Protein AF-A0A380CEB9-F1 (afdb_monomer)

Secondary structure (DSSP, 8-state):
-------HHHHHHHHHHHHS----------HHHHHHHTHHHHHHHHHHHT--HHHHHHHHHHHHHT-S----

Organism: Salmonella enterica I (NCBI:txid59201)

Solvent-accessible surface area (backbone atoms only — not comparable to full-atom values): 4588 Å² total; per-residue (Å²): 134,87,82,75,78,74,54,70,68,57,59,53,49,54,52,54,57,66,69,49,68,78,81,71,80,67,77,68,63,59,69,64,66,67,52,62,76,44,45,69,56,33,46,53,49,15,69,74,69,75,41,62,36,67,58,53,52,51,49,56,51,50,58,56,70,70,49,81,78,82,79,130

pLDDT: mean 70.56, std 15.22, range [39.16, 92.75]

Radius of gyration: 23.68 Å; Cα contacts (8 Å, |Δi|>4): 18; chains: 1; bounding box: 54×28×53 Å

Sequence (72 aa):
MSGGTVPLRLISLILLFSLIPPARASYVAPKQIWTNKWDNCFAAAGARYQIEPLLLKAISAGESSLRPAQLI

Mean predicted aligned error: 16.72 Å

Foldseek 3Di:
DDPDPDPVVVVVVVVVVVVPDPPPPPVPVVLVPVLVVCLVVLVVVCVVVVNDSVVVSVVVSVVVVPDPDPDD

InterPro domains:
  IPR023346 Lysozyme-like domain superfamily [SSF53955] (9-69)

Structure (mmCIF, N/CA/C/O backbone):
data_AF-A0A380CEB9-F1
#
_entry.id   AF-A0A380CEB9-F1
#
loop_
_atom_site.group_PDB
_atom_site.id
_atom_site.type_symbol
_atom_site.label_atom_id
_atom_site.label_alt_id
_atom_site.label_comp_id
_atom_site.label_asym_id
_atom_site.label_entity_id
_atom_site.label_seq_id
_atom_site.pdbx_PDB_ins_code
_atom_site.Cartn_x
_atom_site.Cartn_y
_atom_site.Cartn_z
_atom_site.occupancy
_atom_site.B_iso_or_equiv
_atom_site.auth_seq_id
_atom_site.auth_comp_id
_atom_site.auth_asym_id
_atom_site.auth_atom_id
_atom_site.pdbx_PDB_model_num
ATOM 1 N N . MET A 1 1 ? -39.777 -21.202 36.978 1.00 41.72 1 MET A N 1
ATOM 2 C CA . MET A 1 1 ? -38.926 -20.377 36.092 1.00 41.72 1 MET A CA 1
ATOM 3 C C . MET A 1 1 ? -38.971 -18.952 36.616 1.00 41.72 1 MET A C 1
ATOM 5 O O . MET A 1 1 ? -40.015 -18.325 36.533 1.00 41.72 1 MET A O 1
ATOM 9 N N . SER A 1 2 ? -37.906 -18.506 37.288 1.00 46.03 2 SER A N 1
ATOM 10 C CA . SER A 1 2 ? -37.859 -17.191 37.940 1.00 46.03 2 SER A CA 1
ATOM 11 C C . SER A 1 2 ? -37.652 -16.111 36.876 1.00 46.03 2 SER A C 1
ATOM 13 O O . SER A 1 2 ? -36.570 -16.001 36.303 1.00 46.03 2 SER A O 1
ATOM 15 N N . GLY A 1 3 ? -38.722 -15.388 36.544 1.00 60.56 3 GLY A N 1
ATOM 16 C CA . GLY A 1 3 ? -38.706 -14.279 35.593 1.00 60.56 3 GLY A CA 1
ATOM 17 C C . GLY A 1 3 ? -38.059 -13.057 36.228 1.00 60.56 3 GLY A C 1
ATOM 18 O O . GLY A 1 3 ? -38.746 -12.225 36.811 1.00 60.56 3 GLY A O 1
ATOM 1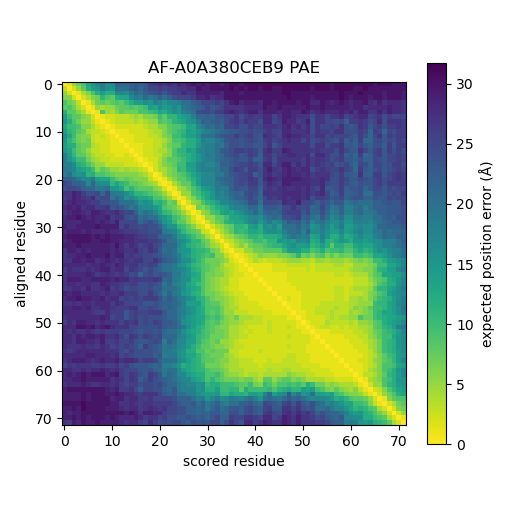9 N N . GLY A 1 4 ? -36.732 -12.977 36.148 1.00 61.94 4 GLY A N 1
ATOM 20 C CA . GLY A 1 4 ? -35.976 -11.812 36.592 1.00 61.94 4 GLY A CA 1
ATOM 21 C C . GLY A 1 4 ? -36.297 -10.605 35.715 1.00 61.94 4 GLY A C 1
ATOM 22 O O . GLY A 1 4 ? -35.868 -10.533 34.566 1.00 61.94 4 GLY A O 1
ATOM 23 N N . THR A 1 5 ? -37.054 -9.654 36.253 1.00 65.69 5 THR A N 1
ATOM 24 C CA . THR A 1 5 ? -37.266 -8.334 35.658 1.00 65.69 5 THR A CA 1
ATOM 25 C C . THR A 1 5 ? -35.933 -7.598 35.628 1.00 65.69 5 THR A C 1
ATOM 27 O O . THR A 1 5 ? -35.447 -7.100 36.642 1.00 65.69 5 THR A O 1
ATOM 30 N N . VAL A 1 6 ? -35.308 -7.556 34.453 1.00 65.12 6 VAL A N 1
ATOM 31 C CA . VAL A 1 6 ? -34.068 -6.808 34.241 1.00 65.12 6 VAL A CA 1
ATOM 32 C C . VAL A 1 6 ? -34.368 -5.326 34.502 1.00 65.12 6 VAL A C 1
ATOM 34 O O . VAL A 1 6 ? -35.259 -4.769 33.854 1.00 65.12 6 VAL A O 1
ATOM 37 N N . PRO A 1 7 ? -33.691 -4.663 35.457 1.00 76.38 7 PRO A N 1
ATOM 38 C CA . PRO A 1 7 ? -34.020 -3.288 35.799 1.00 76.38 7 PRO A CA 1
ATOM 39 C C . PRO A 1 7 ? -33.739 -2.385 34.595 1.00 76.38 7 PRO A C 1
ATOM 41 O O . PRO A 1 7 ? -32.676 -2.481 33.983 1.00 76.38 7 PRO A O 1
ATOM 44 N N . LEU A 1 8 ? -34.665 -1.469 34.275 1.00 71.62 8 LEU A N 1
ATOM 45 C CA . LEU A 1 8 ? -34.557 -0.542 33.131 1.00 71.62 8 LEU A CA 1
ATOM 46 C C . LEU A 1 8 ? -33.209 0.201 33.075 1.00 71.62 8 LEU A C 1
ATOM 48 O O . LEU A 1 8 ? -32.718 0.552 32.004 1.00 71.62 8 LEU A O 1
ATOM 52 N N . ARG A 1 9 ? -32.591 0.416 34.241 1.00 73.94 9 ARG A N 1
ATOM 53 C CA . ARG A 1 9 ? -31.264 1.025 34.390 1.00 73.94 9 ARG A CA 1
ATOM 54 C C . ARG A 1 9 ? -30.155 0.206 33.729 1.00 73.94 9 ARG A C 1
ATOM 56 O O . ARG A 1 9 ? -29.263 0.793 33.129 1.00 73.94 9 ARG A O 1
ATOM 63 N N . LEU A 1 10 ? -30.233 -1.122 33.789 1.00 78.62 10 LEU A N 1
ATOM 64 C CA . LEU A 1 10 ? -29.262 -2.021 33.166 1.00 78.62 10 LEU A CA 1
ATOM 65 C C . LEU A 1 10 ? -29.365 -1.957 31.639 1.00 78.62 10 LEU A C 1
ATOM 67 O O . LEU A 1 10 ? -28.355 -1.843 30.955 1.00 78.62 10 LEU A O 1
ATOM 71 N N . ILE A 1 11 ? -30.592 -1.943 31.112 1.00 83.25 11 ILE A N 1
ATOM 72 C CA . ILE A 1 11 ? -30.858 -1.819 29.672 1.00 83.25 11 ILE A CA 1
ATOM 73 C C . ILE A 1 11 ? -30.337 -0.471 29.149 1.00 83.25 11 ILE A C 1
ATOM 75 O O . ILE A 1 11 ? -29.664 -0.420 28.122 1.00 83.25 11 ILE A O 1
ATOM 79 N N . SER A 1 12 ? -30.582 0.613 29.892 1.00 82.31 12 SER A N 1
ATOM 80 C CA . SER A 1 12 ? -30.070 1.948 29.561 1.00 82.31 12 SER A CA 1
ATOM 81 C C . SER A 1 12 ? -28.537 2.006 29.556 1.00 82.31 12 SER A C 1
ATOM 83 O O . SER A 1 12 ? -27.963 2.617 28.659 1.00 82.31 12 SER A O 1
ATOM 85 N N . LEU A 1 13 ? -27.874 1.338 30.505 1.00 79.81 13 LEU A N 1
ATOM 86 C CA . LEU A 1 13 ? -26.410 1.249 30.567 1.00 79.81 13 LEU A CA 1
ATOM 87 C C . LEU A 1 13 ? -25.818 0.466 29.390 1.00 79.81 13 LEU A C 1
ATOM 89 O O . LEU A 1 13 ? -24.819 0.894 28.818 1.00 79.81 13 LEU A O 1
ATOM 93 N N . ILE A 1 14 ? -26.444 -0.647 29.000 1.00 82.38 14 ILE A N 1
ATOM 94 C CA . ILE A 1 14 ? -26.001 -1.471 27.864 1.00 82.38 14 ILE A CA 1
ATOM 95 C C . ILE A 1 14 ? -26.136 -0.694 26.547 1.00 82.38 14 ILE A C 1
ATOM 97 O O . ILE A 1 14 ? -25.226 -0.720 25.717 1.00 82.38 14 ILE A O 1
ATOM 101 N N . LEU A 1 15 ? -27.238 0.042 26.370 1.00 79.50 15 LEU A N 1
ATOM 102 C CA . LEU A 1 15 ? -27.437 0.930 25.221 1.00 79.50 15 LEU A CA 1
ATOM 103 C C . LEU A 1 15 ? -26.390 2.046 25.176 1.00 79.50 15 LEU A C 1
ATOM 105 O O . LEU A 1 15 ? -25.834 2.305 24.112 1.00 79.50 15 LEU A O 1
ATOM 109 N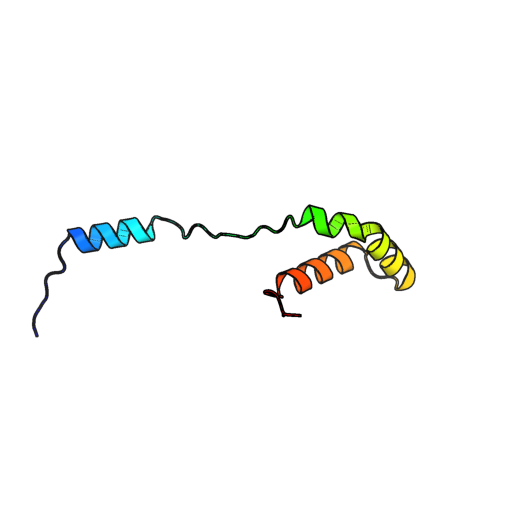 N . LEU A 1 16 ? -26.074 2.660 26.321 1.00 79.50 16 LEU A N 1
ATOM 110 C CA . LEU A 1 16 ? -25.044 3.696 26.411 1.00 79.50 16 LEU A CA 1
ATOM 111 C C . LEU A 1 16 ? -23.667 3.151 26.001 1.00 79.50 16 LEU A C 1
ATOM 113 O O . LEU A 1 16 ? -22.971 3.778 25.209 1.00 79.50 16 LEU A O 1
ATOM 117 N N . PHE A 1 17 ? -23.300 1.963 26.488 1.00 69.88 17 PHE A N 1
ATOM 118 C CA . PHE A 1 17 ? -22.031 1.311 26.150 1.00 69.88 17 PHE A CA 1
ATOM 119 C C . PHE A 1 17 ? -21.951 0.877 24.684 1.00 69.88 17 PHE A C 1
ATOM 121 O O . PHE A 1 17 ? -20.878 0.926 24.094 1.00 69.88 17 PHE A O 1
ATOM 128 N N . SER A 1 18 ? -23.079 0.487 24.089 1.00 71.81 18 SER A N 1
ATOM 129 C CA . SER A 1 18 ? -23.154 0.100 22.673 1.00 71.81 18 SER A CA 1
ATOM 130 C C . SER A 1 18 ? -23.086 1.305 21.728 1.00 71.81 18 SER A C 1
ATOM 132 O O . SER A 1 18 ? -22.667 1.164 20.582 1.00 71.81 18 SER A O 1
ATOM 134 N N . LEU A 1 19 ? -23.504 2.487 22.199 1.00 69.50 19 LEU A N 1
ATOM 135 C CA . LEU A 1 19 ? -23.452 3.738 21.440 1.00 69.50 19 LEU A CA 1
ATOM 136 C C . LEU A 1 19 ? -22.073 4.407 21.490 1.00 69.50 19 LEU A C 1
ATOM 138 O O . LEU A 1 19 ? -21.807 5.310 20.703 1.00 69.50 19 LEU A O 1
ATOM 142 N N . ILE A 1 20 ? -21.197 3.970 22.397 1.00 71.94 20 ILE A N 1
ATOM 143 C CA . ILE A 1 20 ? -19.783 4.328 22.373 1.00 71.94 20 ILE A CA 1
ATOM 144 C C . ILE A 1 20 ? -19.145 3.393 21.339 1.00 71.94 20 ILE A C 1
ATOM 146 O O . ILE A 1 20 ? -18.917 2.222 21.655 1.00 71.94 20 ILE A O 1
ATOM 150 N N . PRO A 1 21 ? -18.874 3.839 20.094 1.00 63.91 21 PRO A N 1
ATOM 151 C CA . PRO A 1 21 ? -18.087 3.027 19.182 1.00 63.91 21 PRO A CA 1
ATOM 152 C C . PRO A 1 21 ? -16.795 2.663 19.912 1.00 63.91 21 PRO A C 1
ATOM 154 O O . PRO A 1 21 ? -16.226 3.542 20.574 1.00 63.91 21 PRO A O 1
ATOM 157 N N . PRO A 1 22 ? -16.322 1.402 19.836 1.00 62.25 22 PRO A N 1
ATOM 158 C CA . PRO A 1 22 ? -15.026 1.077 20.395 1.00 62.25 22 PRO A CA 1
ATOM 159 C C . PRO A 1 22 ? -14.079 2.079 19.761 1.00 62.25 22 PRO A C 1
ATOM 161 O O . PRO A 1 22 ? -14.002 2.152 18.530 1.00 62.25 22 PRO A O 1
ATOM 164 N N . ALA A 1 23 ? -13.453 2.919 20.587 1.00 60.91 23 ALA A N 1
ATOM 165 C CA . ALA A 1 23 ? -12.386 3.784 20.146 1.00 60.91 23 ALA A CA 1
ATOM 166 C C . ALA A 1 23 ? -11.336 2.819 19.617 1.00 60.91 23 ALA A C 1
ATOM 168 O O . ALA A 1 23 ? -10.538 2.264 20.372 1.00 60.91 23 ALA A O 1
ATOM 169 N N . ARG A 1 24 ? -11.422 2.508 18.318 1.00 58.28 24 ARG A N 1
ATOM 170 C CA . ARG A 1 24 ? -10.398 1.764 17.629 1.00 58.28 24 ARG A CA 1
ATOM 171 C C . ARG A 1 24 ? -9.201 2.663 17.823 1.00 58.28 24 ARG A C 1
ATOM 173 O O . ARG A 1 24 ? -9.068 3.681 17.147 1.00 58.28 24 ARG A O 1
ATOM 180 N N . ALA A 1 25 ? -8.321 2.252 18.725 1.00 51.28 25 ALA A N 1
ATOM 181 C CA . ALA A 1 25 ? -6.901 2.434 18.558 1.00 51.28 25 ALA A CA 1
ATOM 182 C C . ALA A 1 25 ? -6.546 1.729 17.241 1.00 51.28 25 ALA A C 1
ATOM 184 O O . ALA A 1 25 ? -5.944 0.662 17.201 1.00 51.28 25 ALA A O 1
ATOM 185 N N . SER A 1 26 ? -7.008 2.298 16.126 1.00 52.59 26 SER A N 1
ATOM 186 C CA . SER A 1 26 ? -6.366 2.133 14.853 1.00 52.59 26 SER A CA 1
ATOM 187 C C . SER A 1 26 ? -5.050 2.827 15.105 1.00 52.59 26 SER A C 1
ATOM 189 O O . SER A 1 26 ? -4.960 4.051 15.036 1.00 52.59 26 SER A O 1
ATOM 191 N N . TYR A 1 27 ? -4.061 2.043 15.523 1.00 50.94 27 TYR A N 1
ATOM 192 C CA . TYR A 1 27 ? -2.672 2.415 15.406 1.00 50.94 27 TYR A CA 1
ATOM 193 C C . TYR A 1 27 ? -2.476 2.615 13.905 1.00 50.94 27 TYR A C 1
ATOM 195 O O . TYR A 1 27 ? -2.109 1.704 13.167 1.00 50.94 27 TYR A O 1
ATOM 203 N N . VAL A 1 28 ? -2.851 3.799 13.416 1.00 52.78 28 VAL A N 1
ATOM 204 C CA . VAL A 1 28 ? -2.462 4.290 12.110 1.00 52.78 28 VAL A CA 1
ATOM 205 C C . VAL A 1 28 ? -0.988 4.589 12.308 1.00 52.78 28 VAL A C 1
ATOM 207 O O . VAL A 1 28 ? -0.585 5.734 12.491 1.00 52.78 28 VAL A O 1
ATOM 210 N N . ALA A 1 29 ? -0.178 3.521 12.346 1.00 52.91 29 ALA A N 1
ATOM 211 C CA . ALA A 1 29 ? 1.230 3.619 12.031 1.00 52.91 29 ALA A CA 1
ATOM 212 C C . ALA A 1 29 ? 1.262 4.486 10.775 1.00 52.91 29 ALA A C 1
ATOM 214 O O . ALA A 1 29 ? 0.499 4.179 9.851 1.00 52.91 29 ALA A O 1
ATOM 215 N N . PRO A 1 30 ? 1.992 5.611 10.772 1.00 51.78 30 PRO A N 1
ATOM 216 C CA . PRO A 1 30 ? 1.859 6.616 9.735 1.00 51.78 30 PRO A CA 1
ATOM 217 C C . PRO A 1 30 ? 2.194 5.962 8.397 1.00 51.78 30 PRO A C 1
ATOM 219 O O . PRO A 1 30 ? 3.358 5.824 8.022 1.00 51.78 30 PRO A O 1
ATOM 222 N N . LYS A 1 31 ? 1.145 5.509 7.699 1.00 54.06 31 LYS A N 1
ATOM 223 C CA . LYS A 1 31 ? 1.242 4.628 6.533 1.00 54.06 31 LYS A CA 1
ATOM 224 C C . LYS A 1 31 ? 2.026 5.326 5.431 1.00 54.06 31 LYS A C 1
ATOM 226 O O . LYS A 1 31 ? 2.726 4.677 4.675 1.00 54.06 31 LYS A O 1
ATOM 231 N N . GLN A 1 32 ? 1.981 6.658 5.412 1.00 52.31 32 GLN A N 1
ATOM 232 C CA . GLN A 1 32 ? 2.755 7.492 4.502 1.00 52.31 32 GLN A CA 1
ATOM 233 C C . GLN A 1 32 ? 4.235 7.639 4.877 1.00 52.31 32 GLN A C 1
ATOM 235 O O . GLN A 1 32 ? 5.063 7.702 3.971 1.00 52.31 32 GLN A O 1
ATOM 240 N N . ILE A 1 33 ? 4.607 7.701 6.160 1.00 52.09 33 ILE A N 1
ATOM 241 C CA . ILE A 1 33 ? 5.992 8.033 6.543 1.00 52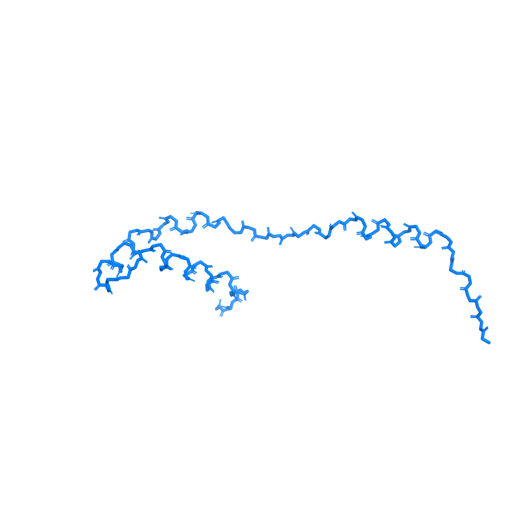.09 33 ILE A CA 1
ATOM 242 C C . ILE A 1 33 ? 6.933 6.860 6.244 1.00 52.09 33 ILE A C 1
ATOM 244 O O . ILE A 1 33 ? 8.022 7.068 5.713 1.00 52.09 33 ILE A O 1
ATOM 248 N N . TRP A 1 34 ? 6.501 5.620 6.498 1.00 52.59 34 TRP A N 1
ATOM 249 C CA . TRP A 1 34 ? 7.330 4.447 6.203 1.00 52.59 34 TRP A CA 1
ATOM 250 C C . TRP A 1 34 ? 7.447 4.179 4.698 1.00 52.59 34 TRP A C 1
ATOM 252 O O . TRP A 1 34 ? 8.519 3.824 4.217 1.00 52.59 34 TRP A O 1
ATOM 262 N N . THR A 1 35 ? 6.376 4.407 3.929 1.00 57.41 35 THR A N 1
ATOM 263 C CA . THR A 1 35 ? 6.370 4.074 2.500 1.00 57.41 35 THR A CA 1
ATOM 264 C C . THR A 1 35 ? 7.165 5.054 1.639 1.00 57.41 35 THR A C 1
ATOM 266 O O . THR A 1 35 ? 7.717 4.631 0.633 1.00 57.41 35 THR A O 1
ATOM 269 N N . ASN A 1 36 ? 7.261 6.337 2.019 1.00 65.38 36 ASN A N 1
ATOM 270 C CA . ASN A 1 36 ? 8.052 7.314 1.252 1.00 65.38 36 ASN A CA 1
ATOM 271 C C . ASN A 1 36 ? 9.562 7.060 1.361 1.00 65.38 36 ASN A C 1
ATOM 273 O O . ASN A 1 36 ? 10.306 7.317 0.419 1.00 65.38 36 ASN A O 1
ATOM 277 N N . LYS A 1 37 ? 10.029 6.504 2.488 1.00 73.62 37 LYS A N 1
ATOM 278 C CA . LYS A 1 37 ? 11.454 6.210 2.699 1.00 73.62 37 LYS A CA 1
ATOM 279 C C . LYS A 1 37 ? 12.012 5.222 1.665 1.00 73.62 37 LYS A C 1
ATOM 281 O O . LYS A 1 37 ? 13.192 5.287 1.335 1.00 73.62 37 LYS A O 1
ATOM 286 N N . TRP A 1 38 ? 11.172 4.320 1.161 1.00 78.62 38 TRP A N 1
ATOM 287 C CA . TRP A 1 38 ? 11.584 3.209 0.300 1.00 78.62 38 TRP A CA 1
ATOM 288 C C . TRP A 1 38 ? 11.153 3.364 -1.163 1.00 78.62 38 TRP A C 1
ATOM 290 O O . TRP A 1 38 ? 11.349 2.440 -1.950 1.00 78.62 38 TRP A O 1
ATOM 300 N N . ASP A 1 39 ? 10.617 4.520 -1.564 1.00 83.94 39 ASP A N 1
ATOM 301 C CA . ASP A 1 39 ? 10.118 4.732 -2.931 1.00 83.94 39 ASP A CA 1
ATOM 302 C C . ASP A 1 39 ? 11.201 4.533 -3.998 1.00 83.94 39 ASP A C 1
ATOM 304 O O . ASP A 1 39 ? 10.954 3.890 -5.018 1.00 83.94 39 ASP A O 1
ATOM 308 N N . ASN A 1 40 ? 12.433 4.963 -3.721 1.00 87.50 40 ASN A N 1
ATOM 309 C CA . ASN A 1 40 ? 13.572 4.719 -4.611 1.00 87.50 40 ASN A CA 1
ATOM 310 C C . ASN A 1 40 ? 13.878 3.220 -4.772 1.00 87.50 40 ASN A C 1
ATOM 312 O O . ASN A 1 40 ? 14.247 2.773 -5.857 1.00 87.50 40 ASN A O 1
ATOM 316 N N . CYS A 1 41 ? 13.693 2.426 -3.714 1.00 85.94 41 CYS A N 1
ATOM 317 C CA . CYS A 1 41 ? 13.882 0.979 -3.767 1.00 85.94 41 CYS A CA 1
ATOM 318 C C . CYS A 1 41 ? 12.774 0.305 -4.586 1.00 85.94 41 CYS A C 1
ATOM 320 O O . CYS A 1 41 ? 13.075 -0.576 -5.390 1.00 85.94 41 CYS A O 1
ATOM 322 N N . PHE A 1 42 ? 11.518 0.744 -4.443 1.00 88.94 42 PHE A N 1
ATOM 323 C CA . PHE A 1 42 ? 10.409 0.243 -5.262 1.00 88.94 42 PHE A CA 1
ATOM 324 C C . PHE A 1 42 ? 10.553 0.630 -6.734 1.00 88.94 42 PHE A C 1
ATOM 326 O O . PHE A 1 42 ? 10.296 -0.203 -7.599 1.00 88.94 42 PHE A O 1
ATOM 333 N N . ALA A 1 43 ? 11.019 1.844 -7.034 1.00 89.25 43 ALA A N 1
ATOM 334 C CA . ALA A 1 43 ? 11.298 2.274 -8.402 1.00 89.25 43 ALA A CA 1
ATOM 335 C C . ALA A 1 43 ? 12.420 1.439 -9.043 1.00 89.25 43 ALA A C 1
ATOM 337 O O . ALA A 1 43 ? 12.265 0.948 -10.160 1.00 89.25 43 ALA A O 1
ATOM 338 N N . ALA A 1 44 ? 13.520 1.210 -8.318 1.00 90.31 44 ALA A N 1
ATOM 339 C CA . ALA A 1 44 ? 14.631 0.390 -8.797 1.00 90.31 44 ALA A CA 1
ATOM 340 C C . ALA A 1 44 ? 14.229 -1.081 -9.005 1.00 90.31 44 ALA A C 1
ATOM 342 O O . ALA A 1 44 ? 14.573 -1.683 -10.023 1.00 90.31 44 ALA A O 1
ATOM 343 N N . ALA A 1 45 ? 13.475 -1.661 -8.067 1.00 88.44 45 ALA A N 1
ATOM 344 C CA . ALA A 1 45 ? 12.958 -3.021 -8.197 1.00 88.44 45 ALA A CA 1
ATOM 345 C C . ALA A 1 45 ? 11.954 -3.134 -9.353 1.00 88.44 45 ALA A C 1
ATOM 347 O O . ALA A 1 45 ? 12.034 -4.073 -10.143 1.00 88.44 45 ALA A O 1
ATOM 348 N N . GLY A 1 46 ? 11.059 -2.155 -9.493 1.00 90.06 46 GLY A N 1
ATOM 349 C CA . GLY A 1 46 ? 10.089 -2.106 -10.579 1.00 90.06 46 GLY A CA 1
ATOM 350 C C . GLY A 1 46 ? 10.752 -2.025 -11.952 1.00 90.06 46 GLY A C 1
ATOM 351 O O . GLY A 1 46 ? 10.390 -2.778 -12.850 1.00 90.06 46 GLY A O 1
ATOM 352 N N . ALA A 1 47 ? 11.802 -1.211 -12.095 1.00 91.19 47 ALA A N 1
ATOM 353 C CA . ALA A 1 47 ? 12.591 -1.138 -13.325 1.00 91.19 47 ALA A CA 1
ATOM 354 C C . ALA 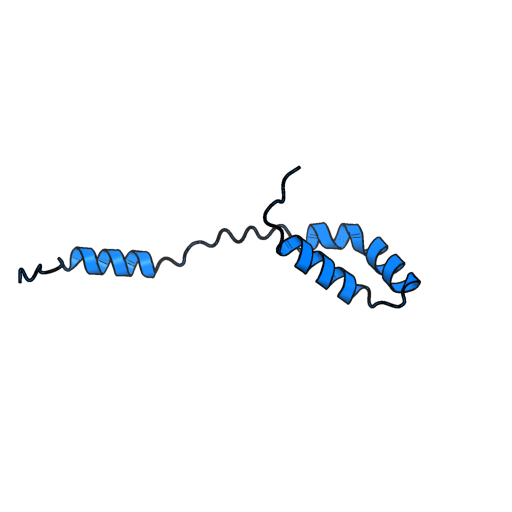A 1 47 ? 13.330 -2.452 -13.634 1.00 91.19 47 ALA A C 1
ATOM 356 O O . ALA A 1 47 ? 13.385 -2.875 -14.786 1.00 91.19 47 ALA A O 1
ATOM 357 N N . ARG 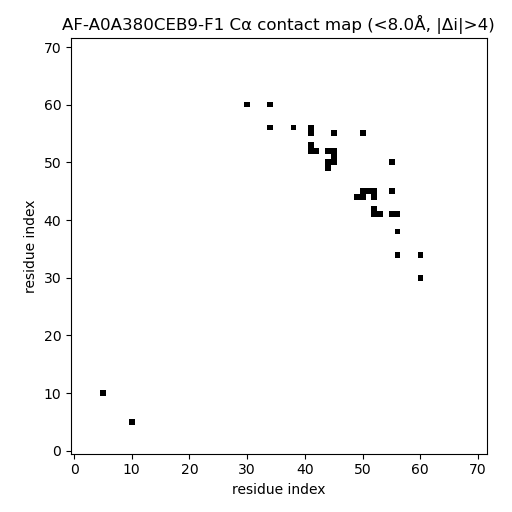A 1 48 ? 13.879 -3.120 -12.610 1.00 92.75 48 ARG A N 1
ATOM 358 C CA . ARG A 1 48 ? 14.652 -4.362 -12.770 1.00 92.75 48 ARG A CA 1
ATOM 359 C C . ARG A 1 48 ? 13.790 -5.568 -13.134 1.00 92.75 48 ARG A C 1
ATOM 361 O O . ARG A 1 48 ? 14.226 -6.400 -13.922 1.00 92.75 48 ARG A O 1
ATOM 368 N N . TYR A 1 49 ? 12.607 -5.678 -12.537 1.00 91.38 49 TYR A N 1
ATOM 369 C CA . TYR A 1 49 ? 11.718 -6.829 -12.714 1.00 91.38 49 TYR A CA 1
ATOM 370 C C . TYR A 1 49 ? 10.525 -6.539 -13.630 1.00 91.38 49 TYR A C 1
ATOM 372 O O . TYR A 1 49 ? 9.684 -7.412 -13.808 1.00 91.38 49 TYR A O 1
ATOM 380 N N . GLN A 1 50 ? 10.449 -5.335 -14.210 1.00 90.94 50 GLN A N 1
ATOM 381 C CA . GLN A 1 50 ? 9.311 -4.863 -15.010 1.00 90.94 50 GLN A CA 1
ATOM 382 C C . GLN A 1 50 ? 7.971 -4.962 -14.260 1.00 90.94 50 GLN A C 1
ATOM 384 O O . GLN A 1 50 ? 6.936 -5.290 -14.835 1.00 90.94 50 GLN A O 1
ATOM 389 N N . ILE A 1 51 ? 7.995 -4.676 -12.957 1.00 88.75 51 ILE A N 1
ATOM 390 C CA . ILE A 1 51 ? 6.816 -4.691 -12.087 1.00 88.75 51 ILE A CA 1
ATOM 391 C C . ILE A 1 51 ? 6.430 -3.249 -11.772 1.00 88.75 51 ILE A C 1
ATOM 393 O O . ILE A 1 51 ? 7.292 -2.400 -11.545 1.00 88.75 51 ILE A O 1
ATOM 397 N N . GLU A 1 52 ? 5.133 -2.961 -11.722 1.00 90.81 52 GLU A N 1
ATOM 398 C CA . GLU A 1 52 ? 4.652 -1.635 -11.352 1.00 90.81 52 GLU A CA 1
ATOM 399 C C . GLU A 1 52 ? 5.116 -1.256 -9.922 1.00 90.81 52 GLU A C 1
ATOM 401 O O . GLU A 1 52 ? 4.809 -1.967 -8.958 1.00 90.81 52 GLU A O 1
ATOM 406 N N . PRO A 1 53 ? 5.825 -0.126 -9.735 1.00 85.44 53 PRO A N 1
ATOM 407 C CA . PRO A 1 53 ? 6.332 0.278 -8.422 1.00 85.44 53 PRO A CA 1
ATOM 408 C C . PRO A 1 53 ? 5.227 0.492 -7.378 1.00 85.44 53 PRO A C 1
ATOM 410 O O . PRO A 1 53 ? 5.415 0.180 -6.201 1.00 85.44 53 PRO A O 1
ATOM 413 N N . LEU A 1 54 ? 4.057 0.993 -7.797 1.00 83.75 54 LEU A N 1
ATOM 414 C CA . LEU A 1 54 ? 2.911 1.199 -6.905 1.00 83.75 54 LEU A CA 1
ATOM 415 C C . LEU A 1 54 ? 2.304 -0.128 -6.443 1.00 83.75 54 LEU A C 1
ATOM 417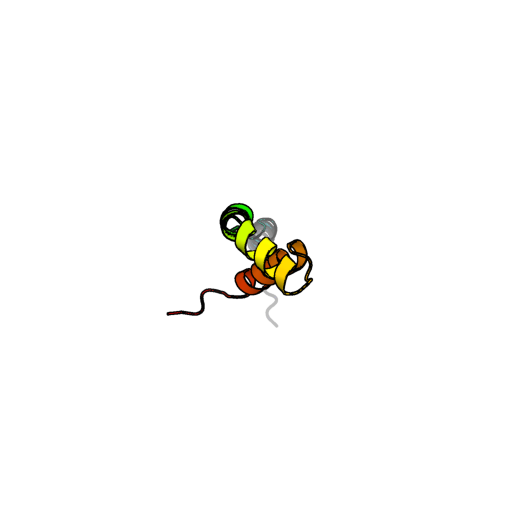 O O . LEU A 1 54 ? 1.887 -0.230 -5.289 1.00 83.75 54 LEU A O 1
ATOM 421 N N . LEU A 1 55 ? 2.321 -1.156 -7.296 1.00 86.00 55 LEU A N 1
ATOM 422 C CA . LEU A 1 55 ? 1.899 -2.504 -6.928 1.00 86.00 55 LEU A CA 1
ATOM 423 C C . LEU A 1 55 ? 2.818 -3.084 -5.842 1.00 86.00 55 LEU A C 1
ATOM 425 O O . LEU A 1 55 ? 2.332 -3.550 -4.814 1.00 86.00 55 LEU A O 1
ATOM 429 N N . LEU A 1 56 ? 4.142 -2.980 -6.005 1.00 84.81 56 LEU A N 1
ATOM 430 C CA . LEU A 1 56 ? 5.114 -3.422 -4.990 1.00 84.81 56 LEU A CA 1
ATOM 431 C C . LEU A 1 56 ? 4.957 -2.662 -3.661 1.00 84.81 56 LEU A C 1
ATOM 433 O O . LEU A 1 56 ? 5.037 -3.248 -2.575 1.00 84.81 56 LEU A O 1
ATOM 437 N N . LYS A 1 57 ? 4.680 -1.357 -3.733 1.00 83.31 57 LYS A N 1
ATOM 438 C CA . LYS A 1 57 ? 4.404 -0.511 -2.565 1.00 83.31 57 LYS A CA 1
ATOM 439 C C . LYS A 1 57 ? 3.111 -0.925 -1.853 1.00 83.31 57 LYS A C 1
ATOM 441 O O . LYS A 1 57 ? 3.073 -0.973 -0.625 1.00 83.31 57 LYS A O 1
ATOM 446 N N . ALA A 1 58 ? 2.061 -1.260 -2.600 1.00 82.75 58 ALA A N 1
ATOM 447 C CA . ALA A 1 58 ? 0.798 -1.732 -2.039 1.00 82.75 58 ALA A CA 1
ATOM 448 C C . ALA A 1 58 ? 0.940 -3.111 -1.374 1.00 82.75 58 ALA A C 1
ATOM 450 O O . ALA A 1 58 ? 0.441 -3.296 -0.264 1.00 82.75 58 ALA A O 1
ATOM 451 N N . ILE A 1 59 ? 1.663 -4.041 -2.009 1.00 83.62 59 ILE A N 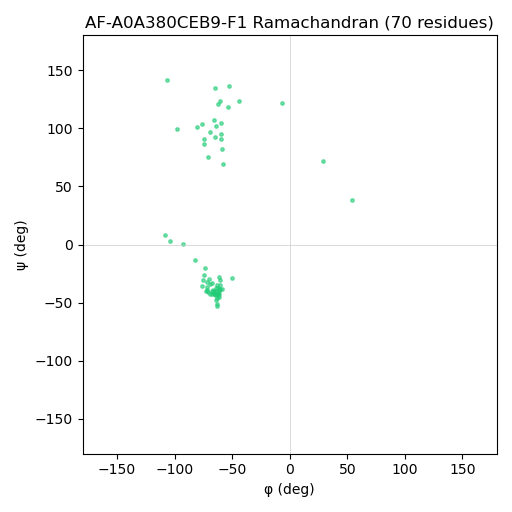1
ATOM 452 C CA . ILE A 1 59 ? 1.924 -5.386 -1.472 1.00 83.62 59 ILE A CA 1
ATOM 453 C C . ILE A 1 59 ? 2.725 -5.291 -0.174 1.00 83.62 59 ILE A C 1
ATOM 455 O O . ILE A 1 59 ? 2.275 -5.784 0.854 1.00 83.62 59 ILE A O 1
ATOM 459 N N . SER A 1 60 ? 3.855 -4.581 -0.179 1.00 80.19 60 SER A N 1
ATOM 460 C CA . SER A 1 60 ? 4.695 -4.422 1.018 1.00 80.19 60 SER A CA 1
ATOM 461 C C . SER A 1 60 ? 3.963 -3.740 2.179 1.00 80.19 60 SER A C 1
ATOM 463 O O . SER A 1 60 ? 4.129 -4.140 3.334 1.00 80.19 60 SER A O 1
ATOM 465 N N . ALA A 1 61 ? 3.114 -2.746 1.894 1.00 77.38 61 ALA A N 1
ATOM 466 C CA . ALA A 1 61 ? 2.264 -2.116 2.898 1.00 77.38 61 ALA A CA 1
ATOM 467 C C . ALA A 1 61 ? 1.190 -3.078 3.432 1.00 77.38 61 ALA A C 1
ATOM 469 O O . ALA A 1 61 ? 0.923 -3.0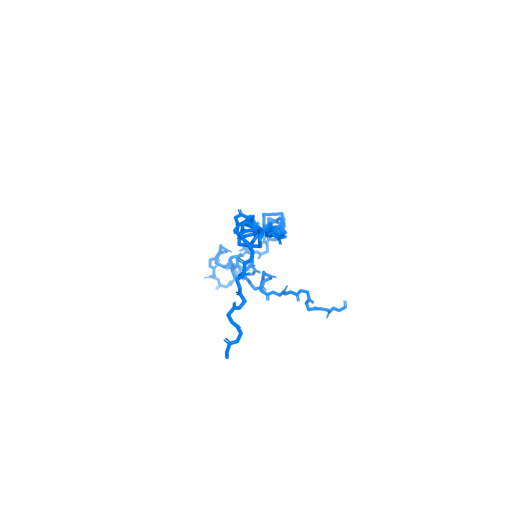80 4.633 1.00 77.38 61 ALA A O 1
ATOM 470 N N . GLY A 1 62 ? 0.587 -3.897 2.565 1.00 77.69 62 GLY A N 1
ATOM 471 C CA . GLY A 1 62 ? -0.368 -4.938 2.945 1.00 77.69 62 GLY A CA 1
ATOM 472 C C . GLY A 1 62 ? 0.268 -6.018 3.822 1.00 77.69 62 GLY A C 1
ATOM 473 O O . GLY A 1 62 ? -0.220 -6.281 4.917 1.00 77.69 62 GLY A O 1
ATOM 474 N N . GLU A 1 63 ? 1.399 -6.582 3.399 1.00 79.31 63 GLU A N 1
ATOM 475 C CA . GLU A 1 63 ? 2.124 -7.622 4.138 1.00 79.31 63 GLU A CA 1
ATOM 476 C C . GLU A 1 63 ? 2.670 -7.125 5.478 1.00 79.31 63 GLU A C 1
ATOM 478 O O . GLU A 1 63 ? 2.643 -7.856 6.466 1.00 79.31 63 GLU A O 1
ATOM 483 N N . SER A 1 64 ? 3.147 -5.879 5.544 1.00 66.75 64 SER A N 1
ATOM 484 C CA . SER A 1 64 ? 3.616 -5.283 6.803 1.00 66.75 64 SER A CA 1
ATOM 485 C C . SER A 1 64 ? 2.453 -4.955 7.742 1.00 66.75 64 SER A C 1
ATOM 487 O O . SER A 1 64 ? 2.594 -5.065 8.955 1.00 66.75 64 SER A O 1
ATOM 489 N N . SER A 1 65 ? 1.286 -4.594 7.196 1.00 63.12 65 SER A N 1
ATOM 490 C CA . SER A 1 65 ? 0.070 -4.320 7.973 1.00 63.12 65 SER A CA 1
ATOM 491 C C . SER A 1 65 ? -0.595 -5.582 8.533 1.00 63.12 65 SER A C 1
ATOM 493 O O . SER A 1 65 ? -1.383 -5.469 9.470 1.00 63.12 65 SER A O 1
ATOM 495 N N . LEU A 1 66 ? -0.314 -6.759 7.966 1.00 55.41 66 LEU A N 1
ATOM 496 C CA . LEU A 1 66 ? -0.847 -8.051 8.415 1.00 55.41 66 LEU A CA 1
ATOM 497 C C . LEU A 1 66 ? 0.068 -8.770 9.419 1.00 55.41 66 LEU A C 1
ATOM 499 O O . LEU A 1 66 ? -0.279 -9.852 9.885 1.00 55.41 66 LEU A O 1
ATOM 503 N N . ARG A 1 67 ? 1.210 -8.174 9.790 1.00 54.75 67 ARG A N 1
ATOM 504 C CA . ARG A 1 67 ? 2.083 -8.681 10.857 1.00 54.75 67 ARG A CA 1
ATOM 505 C C . ARG A 1 67 ? 1.802 -7.926 12.159 1.00 54.75 67 ARG A C 1
ATOM 507 O O . ARG A 1 67 ? 2.342 -6.835 12.347 1.00 54.75 67 ARG A O 1
ATOM 514 N N . PRO A 1 68 ? 1.016 -8.477 13.099 1.00 46.84 68 PRO A N 1
ATOM 515 C CA . PRO A 1 68 ? 1.082 -8.020 14.476 1.00 46.84 68 PRO A CA 1
ATOM 516 C C . PRO A 1 68 ? 2.439 -8.477 15.023 1.00 46.84 68 PRO A C 1
ATOM 518 O O . PRO A 1 68 ? 2.586 -9.644 15.347 1.00 46.84 68 PRO A O 1
ATOM 521 N N . ALA A 1 69 ? 3.443 -7.593 15.018 1.00 54.50 69 ALA A N 1
ATOM 522 C CA . ALA A 1 69 ? 4.728 -7.752 15.710 1.00 54.50 69 ALA A CA 1
ATOM 523 C C . ALA A 1 69 ? 5.198 -9.216 15.882 1.00 54.50 69 ALA A C 1
ATOM 525 O O . ALA A 1 69 ? 5.173 -9.759 16.986 1.00 54.50 69 ALA A O 1
ATOM 526 N N . GLN A 1 70 ? 5.625 -9.874 14.798 1.00 46.47 70 GLN A N 1
ATOM 527 C CA . GLN A 1 70 ? 6.344 -11.141 14.936 1.00 46.47 70 GLN A CA 1
ATOM 528 C C . GLN A 1 70 ? 7.758 -10.814 15.436 1.00 46.47 70 GLN A C 1
ATOM 530 O O . GLN A 1 70 ? 8.644 -10.485 14.651 1.00 46.47 70 GLN A O 1
ATOM 535 N N . LEU A 1 71 ? 7.864 -10.814 16.766 1.00 43.38 71 LEU A N 1
ATOM 536 C CA . LEU A 1 71 ? 9.039 -10.963 17.624 1.00 43.38 71 LEU A CA 1
ATOM 537 C C . LEU A 1 71 ? 10.353 -11.311 16.910 1.00 43.38 71 LEU A C 1
ATOM 5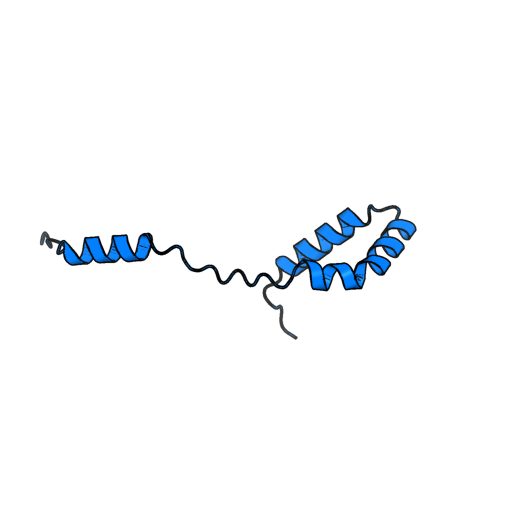39 O O . LEU A 1 71 ? 10.484 -12.389 16.325 1.00 43.38 71 LEU A O 1
ATOM 543 N N . ILE A 1 72 ? 11.344 -10.440 17.106 1.00 39.16 72 ILE A N 1
ATOM 544 C CA . ILE A 1 72 ? 12.713 -10.838 17.452 1.00 39.16 72 ILE A CA 1
ATOM 545 C C . ILE A 1 72 ? 13.049 -10.112 18.752 1.00 39.16 72 ILE A C 1
ATOM 547 O O . ILE A 1 72 ? 12.714 -8.906 18.825 1.00 39.16 72 ILE A O 1
#